Protein AF-A0A6A6KSR0-F1 (afdb_monomer)

Foldseek 3Di:
DDDAPPDDDDDDDDDDPPPDPDPDDSVVVVLCVDPVNVVVVVVCSVDVVVVVVVVVVVVVVVVPPPDQDDPRADDDPDPVDHDPPPVVVVVVVPPPPPDDDDDDD

Organism: Hevea brasiliensis (NCBI:txid3981)

Solvent-accessible surface area (backbone atoms only — not comparable to full-atom values): 7334 Å² total; per-residue (Å²): 143,80,82,80,88,75,79,80,88,78,78,93,75,86,8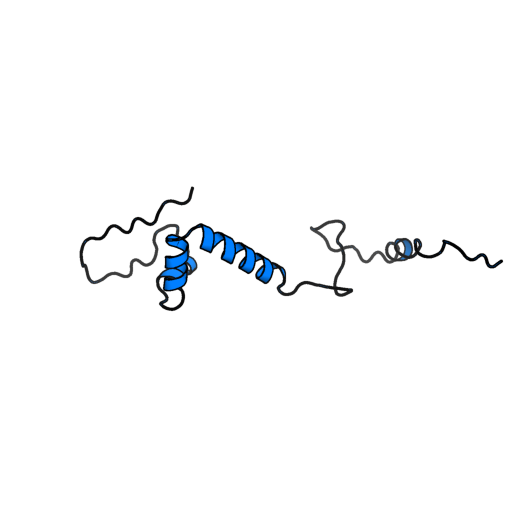9,78,91,78,86,63,62,92,92,58,58,66,72,66,54,42,43,61,68,38,79,86,40,26,60,59,53,51,51,35,74,74,34,61,67,61,36,53,56,52,46,54,56,48,51,54,57,59,70,60,59,91,63,72,58,89,85,65,65,80,89,57,94,45,90,93,50,75,74,73,91,53,76,73,59,64,64,63,76,64,70,87,79,79,86,84,82,91,81,90,129

pLDDT: mean 72.06, std 22.05, range [33.38, 96.0]

Sequence (105 aa):
MMSPWKARRSSIRSSKPNFCRPGSFTSDQDLYTDKRTRGIVTSFAINETLFFEEFVLSMIKMGQLDVLTGNQGEIRANCSARNSDNKYLVSITEEENMGSSAEMR

Secondary structure (DSSP, 8-state):
---------------------TT--HHHHHHHHSHHHHHHHHHHHH-HHHHHHHHHHHHHHHHTTT---TTSS---SSTTSPPP--HHHHTTTTSSSS-S-----

Structure (mmCIF, N/CA/C/O backbone):
data_AF-A0A6A6KSR0-F1
#
_entry.id   AF-A0A6A6KSR0-F1
#
loop_
_atom_site.group_PDB
_atom_site.id
_atom_site.type_symbol
_atom_site.label_atom_id
_atom_site.label_alt_id
_atom_site.label_comp_id
_atom_site.label_asym_id
_atom_site.label_entity_id
_atom_site.label_seq_id
_atom_site.pdbx_PDB_ins_code
_atom_site.Cartn_x
_a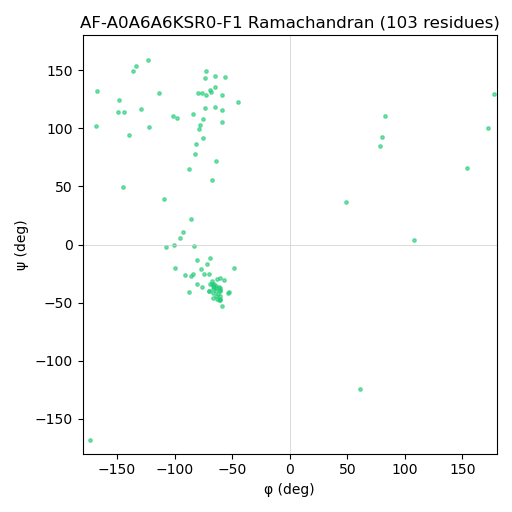tom_site.Cartn_y
_atom_site.Cartn_z
_atom_site.occupancy
_atom_site.B_iso_or_equiv
_atom_site.auth_seq_id
_atom_site.auth_comp_id
_atom_site.auth_asym_id
_atom_site.auth_atom_id
_atom_site.pdbx_PDB_model_num
ATOM 1 N N . MET A 1 1 ? -8.280 17.013 9.363 1.00 37.72 1 MET A N 1
ATOM 2 C CA . MET A 1 1 ? -9.620 16.532 8.961 1.00 37.72 1 MET A CA 1
ATOM 3 C C . MET A 1 1 ? -9.615 15.013 8.997 1.00 37.72 1 MET A C 1
ATOM 5 O O . MET A 1 1 ? -9.057 14.403 8.106 1.00 37.72 1 MET A O 1
ATOM 9 N N . MET A 1 2 ? -10.188 14.439 10.054 1.00 33.38 2 MET A N 1
ATOM 10 C CA . MET A 1 2 ? -10.736 13.079 10.150 1.00 33.38 2 MET A CA 1
ATOM 11 C C . MET A 1 2 ? -11.516 13.098 11.465 1.00 33.38 2 MET A C 1
ATOM 13 O O . MET A 1 2 ? -10.933 13.218 12.539 1.00 33.38 2 MET A O 1
ATOM 17 N N . SER A 1 3 ? -12.842 13.207 11.380 1.00 41.47 3 SER A N 1
ATOM 18 C CA . SER A 1 3 ? -13.665 13.464 12.564 1.00 41.47 3 SER A CA 1
ATOM 19 C C . SER A 1 3 ? -13.773 12.212 13.442 1.00 41.47 3 SER A C 1
ATOM 21 O O . SER A 1 3 ? -13.893 11.107 12.907 1.00 41.47 3 SER A O 1
ATOM 23 N N . PRO A 1 4 ? -13.787 12.358 14.780 1.00 47.25 4 PRO A N 1
ATOM 24 C CA . PRO A 1 4 ? -13.764 11.229 15.697 1.00 47.25 4 PRO A CA 1
ATOM 25 C C . PRO A 1 4 ? -15.074 10.447 15.632 1.00 47.25 4 PRO A C 1
ATOM 27 O O . PRO A 1 4 ? -16.161 11.020 15.748 1.00 47.25 4 PRO A O 1
ATOM 30 N N . TRP A 1 5 ? -14.969 9.124 15.541 1.00 38.66 5 TRP A N 1
ATOM 31 C CA . TRP A 1 5 ? -16.054 8.181 15.800 1.00 38.66 5 TRP A CA 1
ATOM 32 C C . TRP A 1 5 ? -16.494 8.262 17.275 1.00 38.66 5 TRP A C 1
ATOM 34 O O . TRP A 1 5 ? -16.250 7.364 18.077 1.00 38.66 5 TRP A O 1
ATOM 44 N N . LYS A 1 6 ? -17.178 9.339 17.677 1.00 35.50 6 LYS A N 1
ATOM 45 C CA . LYS A 1 6 ? -17.953 9.342 18.922 1.00 35.50 6 LYS A CA 1
ATOM 46 C C . LYS A 1 6 ? -19.232 8.545 18.690 1.00 35.50 6 LYS A C 1
ATOM 48 O O . LYS A 1 6 ? -20.258 9.077 18.269 1.00 35.50 6 LYS A O 1
ATOM 53 N N . ALA A 1 7 ? -19.157 7.250 18.981 1.00 41.69 7 ALA A N 1
ATOM 54 C CA . ALA A 1 7 ? -20.310 6.370 19.093 1.00 41.69 7 ALA A CA 1
ATOM 55 C C . ALA A 1 7 ? -21.263 6.904 20.179 1.00 41.69 7 ALA A C 1
ATOM 57 O O . ALA A 1 7 ? -20.995 6.809 21.377 1.00 41.69 7 ALA A O 1
ATOM 58 N N . ARG A 1 8 ? -22.386 7.501 19.764 1.00 39.19 8 ARG A N 1
ATOM 59 C CA . ARG A 1 8 ? -23.455 7.914 20.677 1.00 39.19 8 ARG A CA 1
ATOM 60 C C . ARG A 1 8 ? -24.214 6.656 21.112 1.00 39.19 8 ARG A C 1
ATOM 62 O O . ARG A 1 8 ? -24.917 6.036 20.321 1.00 39.19 8 ARG A O 1
ATOM 69 N N . ARG A 1 9 ? -24.020 6.261 22.371 1.00 48.72 9 ARG A N 1
ATOM 70 C CA . ARG A 1 9 ? -24.715 5.148 23.023 1.00 48.72 9 ARG A CA 1
ATOM 71 C C . ARG A 1 9 ? -26.122 5.604 23.420 1.00 48.72 9 ARG A C 1
ATOM 73 O O . ARG A 1 9 ? -26.259 6.294 24.423 1.00 48.72 9 ARG A O 1
ATOM 80 N N . SER A 1 10 ? -27.147 5.204 22.669 1.00 34.44 10 SER A N 1
ATOM 81 C CA . SER A 1 10 ? -28.514 5.095 23.195 1.00 34.44 10 SER A CA 1
ATOM 82 C C . SER A 1 10 ? -29.467 4.343 22.257 1.00 34.44 10 SER A C 1
ATOM 84 O O . SER A 1 10 ? -29.610 4.666 21.085 1.00 34.44 10 SER A O 1
ATOM 86 N N . SER A 1 11 ? -30.187 3.404 22.875 1.00 37.91 11 SER A N 1
ATOM 87 C CA . SER A 1 11 ? -31.469 2.823 22.468 1.00 37.91 11 SER A CA 1
ATOM 88 C C . SER A 1 11 ? -31.483 1.689 21.434 1.00 37.91 11 SER A C 1
ATOM 90 O O . SER A 1 11 ? -31.262 1.856 20.238 1.00 37.91 11 SER A O 1
ATOM 92 N N . ILE A 1 12 ? -31.846 0.519 21.959 1.00 49.16 12 ILE A N 1
ATOM 93 C CA . ILE A 1 12 ? -32.383 -0.654 21.273 1.00 49.16 12 ILE A CA 1
ATOM 94 C C . ILE A 1 12 ? -33.473 -0.236 20.273 1.00 49.16 12 ILE A C 1
ATOM 96 O O . ILE A 1 12 ? -34.499 0.324 20.660 1.00 49.16 12 ILE A O 1
ATOM 100 N N . ARG A 1 13 ? -33.299 -0.591 18.996 1.00 40.69 13 ARG A N 1
ATOM 101 C CA . ARG A 1 13 ? -34.423 -0.884 18.102 1.00 40.69 13 ARG A CA 1
ATOM 102 C C . ARG A 1 13 ? -34.010 -1.926 17.067 1.00 40.69 13 ARG A C 1
ATOM 104 O O . ARG A 1 13 ? -33.154 -1.692 16.220 1.00 40.69 13 ARG A O 1
ATOM 111 N N . SER A 1 14 ? -34.639 -3.084 17.188 1.00 44.38 14 SER A N 1
ATOM 112 C CA . SER A 1 14 ? -34.675 -4.164 16.214 1.00 44.38 14 SER A CA 1
ATOM 113 C C . SER A 1 14 ? -35.216 -3.651 14.871 1.00 44.38 14 SER A C 1
ATOM 115 O O . SER A 1 14 ? -36.143 -2.841 14.852 1.00 44.38 14 SER A O 1
ATOM 117 N N . SER A 1 15 ? -34.670 -4.188 13.774 1.00 44.47 15 SER A N 1
ATOM 118 C CA . SER A 1 15 ? -35.217 -4.139 12.404 1.00 44.47 15 SER A CA 1
ATOM 119 C C . SER A 1 15 ? -34.987 -2.845 11.598 1.00 44.47 15 SER A C 1
ATOM 121 O O . SER A 1 15 ? -35.821 -1.943 11.627 1.00 44.47 15 SER A O 1
ATOM 123 N N . LYS A 1 16 ? -33.894 -2.798 10.808 1.00 43.34 16 LYS A N 1
ATOM 124 C CA . LYS A 1 16 ? -33.842 -2.387 9.375 1.00 43.34 16 LYS A CA 1
ATOM 125 C C . LYS A 1 16 ? -32.390 -2.397 8.840 1.00 43.34 16 LYS A C 1
ATOM 127 O O . LYS A 1 16 ? -31.531 -1.774 9.466 1.00 43.34 16 LYS A O 1
ATOM 132 N N . PRO A 1 17 ? -32.097 -3.039 7.688 1.00 48.94 17 PRO A N 1
ATOM 133 C CA . PRO A 1 17 ? -30.777 -3.003 7.069 1.00 48.94 17 PRO A CA 1
ATOM 134 C C . PRO A 1 17 ? -30.649 -1.718 6.247 1.00 48.94 17 PRO A C 1
ATOM 136 O O . PRO A 1 17 ? -30.780 -1.719 5.030 1.00 48.94 17 PRO A O 1
ATOM 139 N N . ASN A 1 18 ? -30.405 -0.596 6.918 1.00 45.78 18 ASN A N 1
ATOM 140 C CA . ASN A 1 18 ? -29.979 0.629 6.243 1.00 45.78 18 ASN A CA 1
ATOM 141 C C . ASN A 1 18 ? -28.450 0.594 6.138 1.00 45.78 18 ASN A C 1
ATOM 143 O O . ASN A 1 18 ? -27.741 1.350 6.805 1.00 45.78 18 ASN A O 1
ATOM 147 N N . PHE A 1 19 ? -27.941 -0.369 5.369 1.00 51.72 19 PHE A N 1
ATOM 148 C CA . PHE A 1 19 ? -26.520 -0.487 5.082 1.00 51.72 19 PHE A CA 1
ATOM 149 C C . PHE A 1 19 ? -26.192 0.480 3.952 1.00 51.72 19 PHE A C 1
ATOM 151 O O . PHE A 1 19 ? -26.339 0.140 2.789 1.00 51.72 19 PHE A O 1
ATOM 158 N N . CYS A 1 20 ? -25.909 1.721 4.336 1.00 52.34 20 CYS A N 1
ATOM 159 C CA . CYS A 1 20 ? -25.090 2.702 3.629 1.00 52.34 20 CYS A CA 1
ATOM 160 C C . CYS A 1 20 ? -25.242 4.011 4.399 1.00 52.34 20 CYS A C 1
ATOM 162 O O . CYS A 1 20 ? -26.236 4.725 4.264 1.00 52.34 20 CYS A O 1
ATOM 164 N N . ARG A 1 21 ? -24.252 4.337 5.235 1.00 58.88 21 ARG A N 1
ATOM 165 C CA . ARG A 1 21 ? -24.042 5.740 5.590 1.00 58.88 21 ARG A CA 1
ATOM 166 C C . ARG A 1 21 ? -23.633 6.430 4.283 1.00 58.88 21 ARG A C 1
ATOM 168 O O . ARG A 1 21 ? -22.632 6.003 3.708 1.00 58.88 21 ARG A O 1
ATOM 175 N N . PRO A 1 22 ? -24.395 7.410 3.767 1.00 50.56 22 PRO A N 1
ATOM 176 C CA . PRO A 1 22 ? -24.052 8.049 2.504 1.00 50.56 22 PRO A CA 1
ATOM 177 C C . PRO A 1 22 ? -22.657 8.670 2.631 1.00 50.56 22 PRO A C 1
ATOM 179 O O . PRO A 1 22 ? -22.439 9.531 3.481 1.00 50.56 22 PRO A O 1
ATOM 182 N N . GLY A 1 23 ? -21.709 8.157 1.843 1.00 64.81 23 GLY A N 1
ATOM 183 C CA . GLY A 1 23 ? -20.308 8.585 1.850 1.00 64.81 23 GLY A CA 1
ATOM 184 C C . GLY A 1 23 ? -19.290 7.603 2.451 1.00 64.81 23 GLY A C 1
ATOM 185 O O . GLY A 1 23 ? -18.126 7.972 2.526 1.00 64.81 23 GLY A O 1
ATOM 186 N N . SER A 1 24 ? -19.673 6.383 2.863 1.00 70.88 24 SER A N 1
ATOM 187 C CA . SER A 1 24 ? -18.723 5.329 3.287 1.00 70.88 24 SER A CA 1
ATOM 188 C C . SER A 1 24 ? -18.752 4.155 2.317 1.00 70.88 24 SER A C 1
ATOM 190 O O . SER A 1 24 ? -19.834 3.630 2.041 1.00 70.88 24 SER A O 1
ATOM 192 N N . PHE A 1 25 ? -17.586 3.705 1.843 1.00 82.44 25 PHE A N 1
ATOM 193 C CA . PHE A 1 25 ? -17.516 2.458 1.086 1.00 82.44 25 PHE A CA 1
ATOM 194 C C . PHE A 1 25 ? -17.905 1.282 1.985 1.00 82.44 25 PHE A C 1
ATOM 196 O O . PHE A 1 25 ? -17.631 1.274 3.190 1.00 82.44 25 PHE A O 1
ATOM 203 N N . THR A 1 26 ? -18.566 0.288 1.395 1.00 84.25 26 THR A N 1
ATOM 204 C CA . THR A 1 26 ? -18.965 -0.935 2.101 1.00 84.25 26 THR A CA 1
ATOM 205 C C . THR A 1 26 ? -17.742 -1.686 2.619 1.00 84.25 26 THR A C 1
ATOM 207 O O . THR A 1 26 ? -17.759 -2.141 3.755 1.00 84.25 26 THR A O 1
ATOM 210 N N . SER A 1 27 ? -16.646 -1.683 1.849 1.00 87.62 27 SER A N 1
ATOM 211 C CA . SER A 1 27 ? -15.343 -2.229 2.245 1.00 87.62 27 SER A CA 1
ATOM 212 C C . SER A 1 27 ? -14.843 -1.665 3.575 1.00 87.62 27 SER A C 1
ATOM 214 O O . SER A 1 27 ? -14.355 -2.413 4.418 1.00 87.62 27 SER A O 1
ATOM 216 N N . ASP A 1 28 ? -15.004 -0.359 3.792 1.00 85.00 28 ASP A N 1
ATOM 217 C CA . ASP A 1 28 ? -14.488 0.317 4.985 1.00 85.00 28 ASP A CA 1
ATOM 218 C C . ASP A 1 28 ? -15.362 0.014 6.204 1.00 85.00 28 ASP A C 1
ATOM 220 O O . ASP A 1 28 ? -14.874 -0.167 7.322 1.00 85.00 28 ASP A O 1
ATOM 224 N N . GLN A 1 29 ? -16.675 -0.092 5.988 1.00 84.31 29 GLN A N 1
ATOM 225 C CA . GLN A 1 29 ? -17.615 -0.477 7.033 1.00 84.31 29 GLN A CA 1
ATOM 226 C C . GLN A 1 29 ? -17.437 -1.949 7.435 1.00 84.31 29 GLN A C 1
ATOM 228 O O . GLN A 1 29 ? -17.577 -2.269 8.623 1.00 84.31 29 GLN A O 1
ATOM 233 N N . ASP A 1 30 ? -17.080 -2.804 6.474 1.00 88.44 30 ASP A N 1
ATOM 234 C 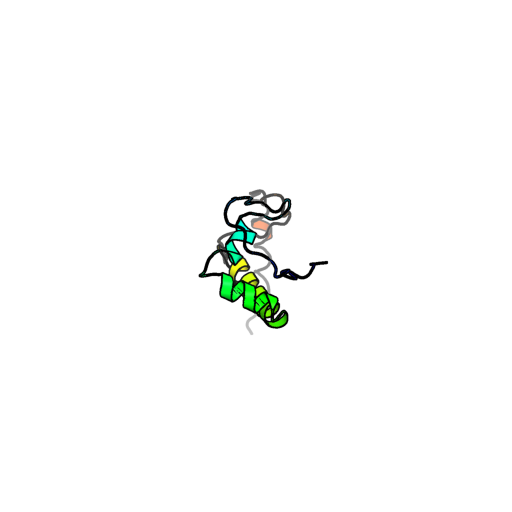CA . ASP A 1 30 ? -16.893 -4.239 6.667 1.00 88.44 30 ASP A CA 1
ATOM 235 C C . ASP A 1 30 ? -15.708 -4.558 7.584 1.00 88.44 30 ASP A C 1
ATOM 237 O O . ASP A 1 30 ? -15.800 -5.456 8.426 1.00 88.44 30 ASP A O 1
ATOM 241 N N . LEU A 1 31 ? -14.643 -3.747 7.533 1.00 87.19 31 LEU A N 1
ATOM 242 C CA . LEU A 1 31 ? -13.494 -3.861 8.440 1.00 87.19 31 LEU A CA 1
ATOM 243 C C . LEU A 1 31 ? -13.890 -3.752 9.920 1.00 87.19 31 LEU A C 1
ATOM 245 O O . LEU A 1 31 ? -13.253 -4.368 10.778 1.00 87.19 31 LEU A O 1
ATOM 249 N N . TYR A 1 32 ? -14.944 -2.995 10.233 1.00 84.69 32 TYR A N 1
ATOM 250 C CA . TYR A 1 32 ? -15.460 -2.879 11.596 1.00 84.69 32 TYR A CA 1
ATOM 251 C C . TYR A 1 32 ? -16.555 -3.907 11.918 1.00 84.69 32 TYR A C 1
ATOM 253 O O . TYR A 1 32 ? -16.767 -4.248 13.089 1.00 84.69 32 TYR A O 1
ATOM 261 N N . THR A 1 33 ? -17.302 -4.397 10.925 1.00 86.88 33 THR A N 1
ATOM 262 C CA . THR A 1 33 ? -18.359 -5.390 11.166 1.00 86.88 33 THR A CA 1
ATOM 263 C C . THR A 1 33 ? -17.819 -6.808 11.300 1.00 86.88 33 THR A C 1
ATOM 265 O O . THR A 1 33 ? -18.355 -7.563 12.116 1.00 86.88 33 THR A O 1
ATOM 268 N N . ASP A 1 34 ? -16.756 -7.151 10.570 1.00 89.25 34 ASP A N 1
ATOM 269 C CA . ASP A 1 34 ? -16.087 -8.448 10.666 1.00 89.25 34 ASP A CA 1
ATOM 270 C C . ASP A 1 34 ? -15.381 -8.598 12.027 1.00 89.25 34 ASP A C 1
ATOM 272 O O . ASP A 1 34 ? -14.643 -7.730 12.499 1.00 89.25 34 ASP A O 1
ATOM 276 N N . LYS A 1 35 ? -15.617 -9.738 12.683 1.00 89.94 35 LYS A N 1
ATOM 277 C CA . LYS A 1 35 ? -15.023 -10.085 13.979 1.00 89.94 35 LYS A CA 1
ATOM 278 C C . LYS A 1 35 ? -13.499 -10.207 13.905 1.00 89.94 35 LYS A C 1
ATOM 280 O O . LYS A 1 35 ? -12.843 -9.932 14.905 1.00 89.94 35 LYS A O 1
ATOM 285 N N . ARG A 1 36 ? -12.945 -10.602 12.752 1.00 93.12 36 ARG A N 1
ATOM 286 C CA . ARG A 1 36 ? -11.502 -10.799 12.556 1.00 93.12 36 ARG A CA 1
ATOM 287 C C . ARG A 1 36 ? -10.732 -9.479 12.563 1.00 93.12 36 ARG A C 1
ATOM 289 O O . ARG A 1 36 ? -9.654 -9.405 13.141 1.00 93.12 36 ARG A O 1
ATOM 296 N N . THR A 1 37 ? -11.284 -8.442 11.941 1.00 9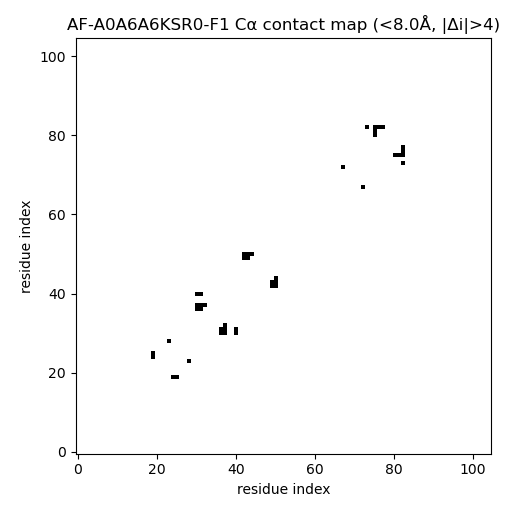0.81 37 THR A N 1
ATOM 297 C CA . THR A 1 37 ? -10.613 -7.146 11.740 1.00 90.81 37 THR A CA 1
ATOM 298 C C . THR A 1 37 ? -11.046 -6.0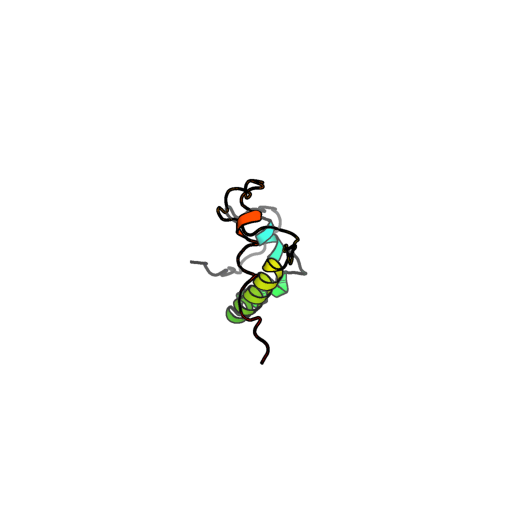85 12.748 1.00 90.81 37 THR A C 1
ATOM 300 O O . THR A 1 37 ? -10.287 -5.155 13.015 1.00 90.81 37 THR A O 1
ATOM 303 N N . ARG A 1 38 ? -12.211 -6.245 13.394 1.00 89.62 38 ARG A N 1
ATOM 304 C CA . ARG A 1 38 ? -12.733 -5.294 14.392 1.00 89.62 38 ARG A CA 1
ATOM 305 C C . ARG A 1 38 ? -11.742 -4.973 15.512 1.00 89.62 38 ARG A C 1
ATOM 307 O O . ARG A 1 38 ? -11.670 -3.819 15.934 1.00 89.62 38 ARG A O 1
ATOM 314 N N . GLY A 1 39 ? -11.012 -5.973 16.011 1.00 89.75 39 GLY A N 1
ATOM 315 C CA . GLY A 1 39 ? -10.022 -5.775 17.077 1.00 89.75 39 GLY A CA 1
ATOM 316 C C . GLY A 1 39 ? -8.912 -4.811 16.654 1.00 89.75 39 GLY A C 1
ATOM 317 O O . GLY A 1 39 ? -8.614 -3.868 17.380 1.00 89.75 39 GLY A O 1
ATOM 318 N N . ILE A 1 40 ? -8.406 -4.992 15.433 1.00 90.00 40 ILE A N 1
ATOM 319 C CA . ILE A 1 40 ? -7.337 -4.187 14.830 1.00 90.00 40 ILE A CA 1
ATOM 320 C C . ILE A 1 40 ? -7.813 -2.746 14.589 1.00 90.00 40 ILE A C 1
ATOM 322 O O . ILE A 1 40 ? -7.147 -1.783 14.966 1.00 90.00 40 ILE A O 1
ATOM 326 N N . VAL A 1 41 ? -9.018 -2.578 14.033 1.00 90.12 41 VAL A N 1
ATOM 327 C CA . VAL A 1 41 ? -9.616 -1.246 13.821 1.00 90.12 41 VAL A CA 1
ATOM 328 C C . VAL A 1 41 ? -9.805 -0.511 15.151 1.00 90.12 41 VAL A C 1
ATOM 330 O O . VAL A 1 41 ? -9.563 0.690 15.246 1.00 90.12 41 VAL A O 1
ATOM 333 N N . THR A 1 42 ? -10.206 -1.232 16.200 1.00 90.81 42 THR A N 1
ATOM 334 C CA . THR A 1 42 ? -10.401 -0.641 17.529 1.00 90.81 42 THR A CA 1
ATOM 335 C C . THR A 1 42 ? -9.070 -0.244 18.169 1.00 90.81 42 THR A C 1
ATOM 337 O O . THR A 1 42 ? -8.992 0.835 18.752 1.00 90.81 42 THR A O 1
ATOM 340 N N . SER A 1 43 ? -8.012 -1.054 18.038 1.00 90.50 43 SER A N 1
ATOM 341 C CA . SER A 1 43 ? -6.684 -0.696 18.558 1.00 90.50 43 SER A CA 1
ATOM 342 C C . SER A 1 43 ? -6.099 0.530 17.861 1.00 90.50 43 SER A C 1
ATOM 344 O O . SER A 1 43 ? -5.559 1.400 18.538 1.00 90.50 43 SER A O 1
ATOM 346 N N . PHE A 1 44 ? -6.278 0.650 16.543 1.00 91.94 44 PHE A N 1
ATOM 347 C CA . PHE A 1 44 ? -5.843 1.826 15.783 1.00 91.94 44 PHE A CA 1
ATOM 348 C C . PHE A 1 44 ? -6.642 3.086 16.130 1.00 91.94 44 PHE A C 1
ATOM 350 O O . PHE A 1 44 ? -6.083 4.175 16.178 1.00 91.94 44 PHE A O 1
ATOM 357 N N . ALA A 1 45 ? -7.935 2.953 16.441 1.00 89.44 45 ALA A N 1
ATOM 358 C CA . ALA A 1 45 ? -8.755 4.082 16.882 1.00 89.44 45 ALA A CA 1
ATOM 359 C C . ALA A 1 45 ? -8.392 4.592 18.290 1.00 89.44 45 ALA A C 1
ATOM 361 O O . ALA A 1 45 ? -8.671 5.745 18.612 1.00 89.44 45 ALA A O 1
ATOM 362 N N . ILE A 1 46 ? -7.821 3.732 19.142 1.00 92.94 46 ILE A N 1
ATOM 363 C CA . ILE A 1 46 ? -7.402 4.083 20.508 1.00 92.94 46 ILE A CA 1
ATOM 364 C C . ILE A 1 46 ? -5.974 4.636 20.520 1.00 92.94 46 ILE A C 1
ATOM 366 O O . ILE A 1 46 ? -5.697 5.579 21.260 1.00 92.94 46 ILE A O 1
ATOM 370 N N . ASN A 1 47 ? -5.072 4.046 19.732 1.00 92.00 47 ASN A N 1
ATOM 371 C CA . ASN A 1 47 ? -3.661 4.408 19.690 1.00 92.00 47 ASN A CA 1
ATOM 372 C C . ASN A 1 47 ? -3.246 4.804 18.267 1.00 92.00 47 ASN A C 1
ATOM 374 O O . ASN A 1 47 ? -2.993 3.955 17.413 1.00 92.00 47 ASN A O 1
ATOM 378 N N . GLU A 1 48 ? -3.152 6.113 18.046 1.00 90.81 48 GLU A N 1
ATOM 379 C CA . GLU A 1 48 ? -2.768 6.699 16.762 1.00 90.81 48 GLU A CA 1
ATOM 380 C C . GLU A 1 48 ? -1.307 6.394 16.390 1.00 90.81 48 GLU A C 1
ATOM 382 O O . GLU A 1 48 ? -1.011 6.131 15.226 1.00 90.81 48 GLU A O 1
ATOM 387 N N . THR A 1 49 ? -0.393 6.343 17.363 1.00 92.94 49 THR A N 1
ATOM 388 C CA . THR A 1 49 ? 1.019 6.012 17.111 1.00 92.94 49 THR A CA 1
ATOM 389 C C . THR A 1 49 ? 1.166 4.588 16.579 1.00 92.94 49 THR A C 1
ATOM 391 O O . THR A 1 49 ? 1.844 4.371 15.578 1.00 92.94 49 THR A O 1
ATOM 394 N N . LEU A 1 50 ? 0.452 3.633 17.187 1.00 91.38 50 LEU A N 1
ATOM 395 C CA . LEU A 1 50 ? 0.430 2.237 16.736 1.00 91.38 50 LEU A CA 1
ATOM 396 C C . LEU A 1 50 ? -0.113 2.108 15.306 1.00 91.38 50 LEU A C 1
ATOM 398 O O . LEU A 1 50 ? 0.380 1.299 14.524 1.00 91.38 50 LEU A O 1
ATOM 402 N N . PHE A 1 51 ? -1.122 2.909 14.952 1.00 93.31 51 PHE A N 1
ATOM 403 C CA . PHE A 1 51 ? -1.633 2.944 13.584 1.00 93.31 51 PHE A CA 1
ATOM 404 C C . PHE A 1 51 ? -0.552 3.380 12.591 1.00 93.31 51 PHE A C 1
ATOM 406 O O . PHE A 1 51 ? -0.376 2.721 11.570 1.00 93.31 51 PHE A O 1
ATOM 413 N N . PHE A 1 52 ? 0.185 4.456 12.881 1.00 93.94 52 PHE A N 1
ATOM 414 C CA . PHE A 1 52 ? 1.222 4.944 11.971 1.00 93.94 52 PHE A CA 1
ATOM 415 C C . PHE A 1 52 ? 2.395 3.973 11.824 1.00 93.94 52 PHE A C 1
ATOM 417 O O . PHE A 1 52 ? 2.887 3.792 10.710 1.00 93.94 52 PHE A O 1
ATOM 424 N N . GLU A 1 53 ? 2.813 3.316 12.906 1.00 94.88 53 GLU A N 1
ATOM 425 C CA . GLU A 1 53 ? 3.863 2.291 12.861 1.00 94.88 53 GLU A CA 1
ATOM 426 C C . GLU A 1 53 ? 3.476 1.136 11.926 1.00 94.88 53 GLU A C 1
ATOM 428 O O . GLU A 1 53 ? 4.198 0.821 10.975 1.00 94.88 53 GLU A O 1
ATOM 433 N N . GLU A 1 54 ? 2.291 0.557 12.128 1.00 93.88 54 GLU A N 1
ATOM 434 C CA . GLU A 1 54 ? 1.791 -0.542 11.296 1.00 93.88 54 GLU A CA 1
ATOM 435 C C . GLU A 1 54 ? 1.474 -0.098 9.863 1.00 93.88 54 GLU A C 1
ATOM 437 O O . GLU A 1 54 ? 1.642 -0.866 8.909 1.00 93.88 54 GLU A O 1
ATOM 442 N N . PHE A 1 55 ? 1.056 1.155 9.677 1.00 94.00 55 PHE A N 1
ATOM 443 C CA . PHE A 1 55 ? 0.814 1.726 8.359 1.00 94.00 55 PHE A CA 1
ATOM 444 C C . PHE A 1 55 ? 2.102 1.791 7.534 1.00 94.00 55 PHE A C 1
ATOM 446 O O . PHE A 1 55 ? 2.112 1.341 6.388 1.00 94.00 55 PHE A O 1
ATOM 453 N N . VAL A 1 56 ? 3.208 2.273 8.112 1.00 95.62 56 VAL A N 1
ATOM 454 C CA . VAL A 1 56 ? 4.508 2.324 7.421 1.00 95.62 56 VAL A CA 1
ATOM 455 C C . VAL A 1 56 ? 4.965 0.921 7.024 1.00 95.62 56 VAL A C 1
ATOM 457 O O . VAL A 1 56 ? 5.328 0.695 5.868 1.00 95.62 56 VAL A O 1
ATOM 460 N N . LEU A 1 57 ? 4.884 -0.044 7.945 1.00 95.50 57 LEU A N 1
ATOM 461 C CA . LEU A 1 57 ? 5.248 -1.436 7.663 1.00 95.50 57 LEU A CA 1
ATOM 462 C C . LEU A 1 57 ? 4.387 -2.045 6.550 1.00 95.50 57 LEU A C 1
ATOM 464 O O . LEU A 1 57 ? 4.897 -2.760 5.683 1.00 95.50 57 LEU A O 1
ATOM 468 N N . SER A 1 58 ? 3.090 -1.746 6.550 1.00 95.62 58 SER A N 1
ATOM 469 C CA . SER A 1 58 ? 2.156 -2.216 5.527 1.00 95.62 58 SER A CA 1
ATOM 470 C C . SER A 1 58 ? 2.462 -1.608 4.158 1.00 95.62 58 SER A C 1
ATOM 472 O O . SER A 1 58 ? 2.474 -2.331 3.163 1.00 95.62 58 SER A O 1
ATOM 474 N N . MET A 1 59 ? 2.786 -0.313 4.094 1.00 95.38 59 MET A N 1
ATOM 475 C CA . MET A 1 59 ? 3.149 0.364 2.844 1.00 95.38 59 MET A CA 1
ATOM 476 C C . MET A 1 59 ? 4.465 -0.157 2.254 1.00 95.38 59 MET A C 1
ATOM 478 O O . MET A 1 59 ? 4.553 -0.320 1.038 1.00 95.38 59 MET A O 1
ATOM 482 N N . ILE A 1 60 ? 5.456 -0.491 3.091 1.00 95.69 60 ILE A N 1
ATOM 483 C CA . ILE A 1 60 ? 6.701 -1.135 2.637 1.00 95.69 60 ILE A CA 1
ATOM 484 C C . ILE A 1 60 ? 6.395 -2.490 1.993 1.00 95.69 60 ILE A C 1
ATOM 486 O O . ILE A 1 60 ? 6.859 -2.764 0.889 1.00 95.69 60 ILE A O 1
ATOM 490 N N . LYS A 1 61 ? 5.577 -3.322 2.652 1.00 95.75 61 LYS A N 1
ATOM 491 C CA . LYS A 1 61 ? 5.185 -4.634 2.117 1.00 95.75 61 LYS A CA 1
ATOM 492 C C . LYS A 1 61 ? 4.402 -4.510 0.813 1.00 95.75 61 LYS A C 1
ATOM 494 O O . LYS A 1 61 ? 4.671 -5.258 -0.120 1.00 95.75 61 LYS A O 1
ATOM 499 N N . MET A 1 62 ? 3.468 -3.560 0.724 1.00 96.00 62 MET A N 1
ATOM 500 C CA . MET A 1 62 ? 2.713 -3.326 -0.511 1.00 96.00 62 MET A CA 1
ATOM 501 C C . MET A 1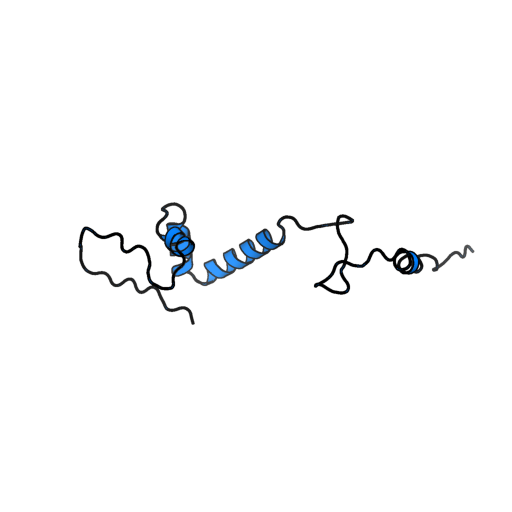 62 ? 3.605 -2.848 -1.659 1.00 96.00 62 MET A C 1
ATOM 503 O O . MET A 1 62 ? 3.410 -3.278 -2.790 1.00 96.00 62 MET A O 1
ATOM 507 N N . GLY A 1 63 ? 4.605 -2.006 -1.382 1.00 93.56 63 GLY A N 1
ATOM 508 C CA . GLY A 1 63 ? 5.543 -1.514 -2.395 1.00 93.56 63 GLY A CA 1
ATOM 509 C C . GLY A 1 63 ? 6.501 -2.573 -2.947 1.00 93.56 63 GLY A C 1
ATOM 510 O O . GLY A 1 63 ? 7.178 -2.312 -3.935 1.00 93.56 63 GLY A O 1
ATOM 511 N N . GLN A 1 64 ? 6.567 -3.750 -2.323 1.00 93.94 64 GLN A N 1
ATOM 512 C CA . GLN A 1 64 ? 7.413 -4.871 -2.742 1.00 93.94 64 GLN A CA 1
ATOM 513 C C . GLN A 1 64 ? 6.644 -5.956 -3.511 1.00 93.94 64 GLN A C 1
ATOM 515 O O . GLN A 1 64 ? 7.244 -6.949 -3.922 1.00 93.94 64 GLN A O 1
ATOM 520 N N . LEU A 1 65 ? 5.334 -5.788 -3.713 1.00 92.69 65 LEU A N 1
ATOM 521 C CA . LEU A 1 65 ? 4.529 -6.726 -4.493 1.00 92.69 65 LEU A CA 1
ATOM 522 C C . LEU A 1 65 ? 4.853 -6.598 -5.986 1.00 92.69 65 LEU A C 1
ATOM 524 O O . LEU A 1 65 ? 4.828 -5.497 -6.531 1.00 92.69 65 LEU A O 1
ATOM 528 N N . ASP A 1 66 ? 5.144 -7.731 -6.627 1.00 89.75 66 ASP A N 1
ATOM 529 C CA . ASP A 1 66 ? 5.350 -7.877 -8.076 1.00 89.75 66 ASP A CA 1
ATOM 530 C C . ASP A 1 66 ? 6.310 -6.847 -8.709 1.00 89.75 66 ASP A C 1
ATOM 532 O O . ASP A 1 66 ? 6.126 -6.394 -9.841 1.00 89.75 66 ASP A O 1
ATOM 536 N N . VAL A 1 67 ? 7.368 -6.472 -7.980 1.00 91.31 67 VAL A N 1
ATOM 537 C CA . VAL A 1 67 ? 8.374 -5.518 -8.463 1.00 91.31 67 VAL A CA 1
ATOM 538 C C . VAL A 1 67 ? 9.315 -6.181 -9.470 1.00 91.31 67 VAL A C 1
ATOM 540 O O . VAL A 1 67 ? 9.917 -7.222 -9.204 1.00 91.31 67 VAL A O 1
ATOM 543 N N . LEU A 1 68 ? 9.501 -5.520 -10.614 1.00 91.62 68 LEU A N 1
ATOM 544 C CA . LEU A 1 68 ? 10.463 -5.917 -11.638 1.00 91.62 68 LEU A CA 1
ATOM 545 C C . LEU A 1 68 ? 11.885 -5.584 -11.164 1.00 91.62 68 LEU A C 1
ATOM 547 O O . LEU A 1 68 ? 12.213 -4.420 -10.939 1.00 91.62 68 LEU A O 1
ATOM 551 N N . THR A 1 69 ? 12.727 -6.605 -11.004 1.00 89.25 69 THR A N 1
ATOM 552 C CA . THR A 1 69 ? 14.116 -6.462 -10.534 1.00 89.25 69 THR A CA 1
ATOM 553 C C . THR A 1 69 ? 15.114 -7.056 -11.529 1.00 89.25 69 THR A C 1
ATOM 555 O O . THR A 1 69 ? 14.765 -7.878 -12.380 1.00 89.25 69 THR A O 1
ATOM 558 N N . GLY A 1 70 ? 16.374 -6.617 -11.451 1.00 86.50 70 GLY A N 1
ATOM 559 C CA . GLY A 1 70 ? 17.424 -7.029 -12.384 1.00 86.50 70 GLY A CA 1
ATOM 560 C C . GLY A 1 70 ? 17.082 -6.629 -13.819 1.00 86.50 70 GLY A C 1
ATOM 561 O O . GLY A 1 70 ? 16.787 -5.470 -14.091 1.00 86.50 70 GLY A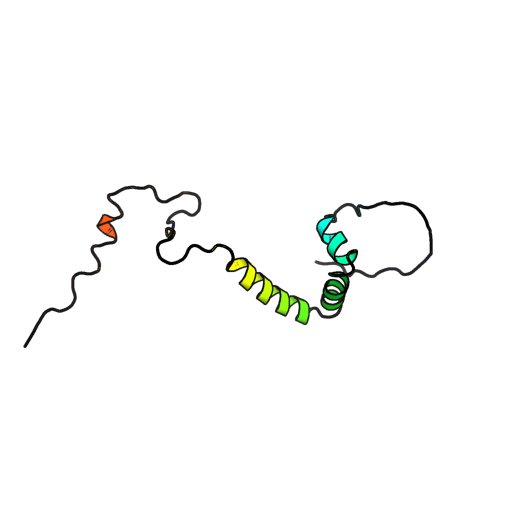 O 1
ATOM 562 N N . ASN A 1 71 ? 17.073 -7.607 -14.723 1.00 84.56 71 ASN A N 1
ATOM 563 C CA . ASN A 1 71 ? 16.835 -7.379 -16.151 1.00 84.56 71 ASN A CA 1
ATOM 564 C C . ASN A 1 71 ? 15.352 -7.532 -16.546 1.00 84.56 71 ASN A C 1
ATOM 566 O O . ASN A 1 71 ? 15.038 -7.615 -17.729 1.00 84.56 71 ASN A O 1
ATOM 570 N N . GLN A 1 72 ? 14.431 -7.622 -15.579 1.00 82.38 72 GLN A N 1
ATOM 571 C CA . GLN A 1 72 ? 13.011 -7.910 -15.834 1.00 82.38 72 GLN A CA 1
ATOM 572 C C . GLN A 1 72 ? 12.168 -6.657 -16.152 1.00 82.38 72 GLN A C 1
ATOM 574 O O . GLN A 1 72 ? 10.951 -6.683 -16.010 1.00 82.38 72 GLN A O 1
ATOM 579 N N . GLY A 1 73 ? 12.781 -5.560 -16.604 1.00 85.62 73 GLY A N 1
ATOM 580 C CA . GLY A 1 73 ? 12.098 -4.305 -16.928 1.00 85.62 73 GLY A CA 1
ATOM 581 C C . GLY A 1 73 ? 13.030 -3.275 -17.570 1.00 85.62 73 GLY A C 1
ATOM 582 O O . GLY A 1 73 ? 14.148 -3.599 -17.958 1.00 85.62 73 GLY A O 1
ATOM 583 N N . GLU A 1 74 ? 12.573 -2.026 -17.672 1.00 87.81 74 GLU A N 1
ATOM 584 C CA . GLU A 1 74 ? 13.350 -0.905 -18.218 1.00 87.81 74 GLU A CA 1
ATOM 585 C C . GLU A 1 74 ? 13.185 0.352 -17.357 1.00 87.81 74 GLU A C 1
ATOM 587 O O . GLU A 1 74 ? 12.122 0.586 -16.771 1.00 87.81 74 GLU A O 1
ATOM 592 N N . ILE A 1 75 ? 14.217 1.195 -17.317 1.00 89.50 75 ILE A N 1
ATOM 593 C CA . ILE A 1 75 ? 14.120 2.532 -16.725 1.00 89.50 75 ILE A CA 1
ATOM 594 C C . ILE A 1 75 ? 13.557 3.469 -17.799 1.00 89.50 75 ILE A C 1
ATOM 596 O O . ILE A 1 75 ? 14.198 3.732 -18.818 1.00 89.50 75 ILE A O 1
ATOM 600 N N . ARG A 1 76 ? 12.329 3.952 -17.593 1.00 89.31 76 ARG A N 1
ATOM 601 C CA . ARG A 1 76 ? 11.636 4.812 -18.561 1.00 89.31 76 ARG A CA 1
ATOM 602 C C . ARG A 1 76 ? 12.121 6.254 -18.461 1.00 89.31 76 ARG A C 1
ATOM 604 O O . ARG A 1 76 ? 12.080 6.840 -17.384 1.00 89.31 76 ARG A O 1
ATOM 611 N N . ALA A 1 77 ? 12.477 6.852 -19.598 1.00 89.25 77 ALA A N 1
ATOM 612 C CA . ALA A 1 77 ? 12.757 8.291 -19.675 1.00 89.25 77 ALA A CA 1
ATOM 613 C C . ALA A 1 77 ? 11.470 9.139 -19.621 1.00 89.25 77 ALA A C 1
ATOM 615 O O . ALA A 1 77 ? 11.487 10.293 -19.200 1.00 89.25 77 ALA A O 1
ATOM 616 N N . ASN A 1 78 ? 10.338 8.554 -20.028 1.00 90.31 78 ASN A N 1
ATOM 617 C CA . ASN A 1 78 ? 9.006 9.138 -19.916 1.00 90.31 78 ASN A CA 1
ATOM 618 C C . ASN A 1 78 ? 8.059 8.122 -19.260 1.00 90.31 78 ASN A C 1
ATOM 620 O O . ASN A 1 78 ? 7.795 7.074 -19.836 1.00 90.31 78 ASN A O 1
ATOM 624 N N . CYS A 1 79 ? 7.513 8.424 -18.079 1.00 91.69 79 CYS A N 1
ATOM 625 C CA . CYS A 1 79 ? 6.661 7.490 -17.328 1.00 91.69 79 CYS A CA 1
ATOM 626 C C . CYS A 1 79 ? 5.384 7.069 -18.080 1.00 91.69 79 CYS A C 1
ATOM 628 O O . CYS A 1 79 ? 4.883 5.962 -17.865 1.00 91.69 79 CYS A O 1
ATOM 630 N N . SER A 1 80 ? 4.876 7.937 -18.960 1.00 93.94 80 SER A N 1
ATOM 631 C CA . SER A 1 80 ? 3.616 7.743 -19.687 1.00 93.94 80 SER A CA 1
ATOM 632 C C . SER A 1 80 ? 3.744 6.832 -20.910 1.00 93.94 80 SER A C 1
ATOM 634 O O . SER A 1 80 ? 2.726 6.411 -21.455 1.00 93.94 80 SER A O 1
ATOM 636 N N . ALA A 1 81 ? 4.965 6.530 -21.359 1.00 89.94 81 ALA A N 1
ATOM 637 C CA . ALA A 1 81 ? 5.221 5.711 -22.539 1.00 89.94 81 ALA A CA 1
ATOM 638 C C . ALA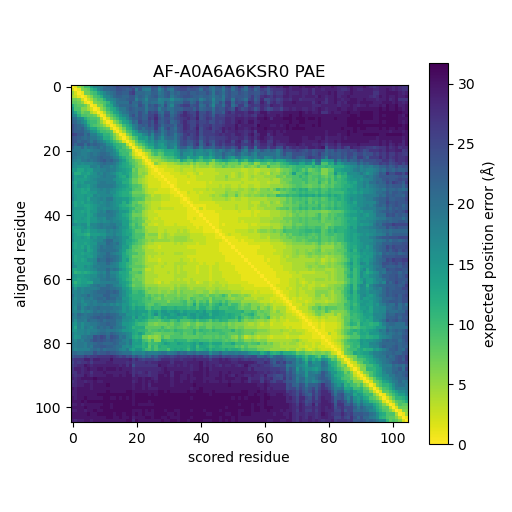 A 1 81 ? 6.298 4.657 -22.255 1.00 89.94 81 ALA A C 1
ATOM 640 O O . ALA A 1 81 ? 7.152 4.834 -21.393 1.00 89.94 81 ALA A O 1
ATOM 641 N N . ARG A 1 82 ? 6.267 3.543 -22.988 1.00 88.62 82 ARG A N 1
ATOM 642 C CA . ARG A 1 82 ? 7.401 2.610 -23.005 1.00 88.62 82 ARG A CA 1
ATOM 643 C C . ARG A 1 82 ? 8.542 3.235 -23.795 1.00 88.62 82 ARG A C 1
ATOM 645 O O . ARG A 1 82 ? 8.280 3.996 -24.735 1.00 88.62 82 ARG A O 1
ATOM 652 N N . ASN A 1 83 ? 9.780 2.906 -23.441 1.00 86.81 83 ASN A N 1
ATOM 653 C CA . ASN A 1 83 ? 10.891 3.286 -24.298 1.00 86.81 83 ASN A CA 1
ATOM 654 C C . ASN A 1 83 ? 10.639 2.639 -25.665 1.00 86.81 83 ASN A C 1
ATOM 656 O O . ASN A 1 83 ? 10.267 1.471 -25.768 1.00 86.81 83 ASN A O 1
ATOM 660 N N . SER A 1 84 ? 10.713 3.442 -26.723 1.00 82.56 84 SER A N 1
ATOM 661 C CA . SER A 1 84 ? 10.586 2.897 -28.071 1.00 82.56 84 SER A CA 1
ATOM 662 C C . SER A 1 84 ? 11.780 1.979 -28.300 1.00 82.56 84 SER A C 1
ATOM 664 O O . SER A 1 84 ? 12.896 2.380 -27.966 1.00 82.56 84 SER A O 1
ATOM 666 N N . ASP A 1 85 ? 11.556 0.794 -28.875 1.00 68.81 85 ASP A N 1
ATOM 667 C CA . ASP A 1 85 ? 12.598 -0.167 -29.269 1.00 68.81 85 ASP A CA 1
ATOM 668 C C . ASP A 1 85 ? 13.444 0.399 -30.428 1.00 68.81 85 ASP A C 1
ATOM 670 O O . ASP A 1 85 ? 13.545 -0.167 -31.518 1.00 68.81 85 ASP A O 1
ATOM 674 N N . ASN A 1 86 ? 14.026 1.583 -30.245 1.00 64.12 86 ASN A N 1
ATOM 675 C CA . ASN A 1 86 ? 14.976 2.134 -31.176 1.00 64.12 86 ASN A CA 1
ATOM 676 C C . ASN A 1 86 ? 16.311 1.444 -30.907 1.00 64.12 86 ASN A C 1
ATOM 678 O O . ASN A 1 86 ? 17.045 1.807 -29.989 1.00 64.12 86 ASN A O 1
ATOM 682 N N . LYS A 1 87 ? 16.614 0.445 -31.738 1.00 58.72 87 LYS A N 1
ATOM 683 C CA . LYS A 1 87 ? 17.858 -0.340 -31.745 1.00 58.72 87 LYS A CA 1
ATOM 684 C C . LYS A 1 87 ? 19.135 0.523 -31.691 1.00 58.72 87 LYS A C 1
AT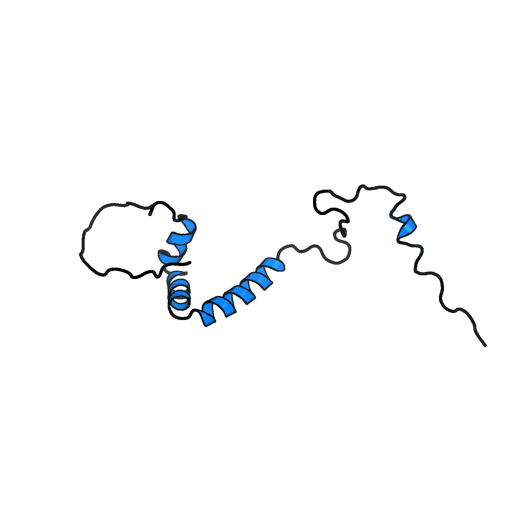OM 686 O O . LYS A 1 87 ? 20.173 0.028 -31.277 1.00 58.72 87 LYS A O 1
ATOM 691 N N . TYR A 1 88 ? 19.046 1.806 -32.059 1.00 56.66 88 TYR A N 1
ATOM 692 C CA . TYR A 1 88 ? 20.129 2.793 -31.975 1.00 56.66 88 TYR A CA 1
ATOM 693 C C . TYR A 1 88 ? 20.419 3.355 -30.570 1.00 56.66 88 TYR A C 1
ATOM 695 O O . TYR A 1 88 ? 21.505 3.879 -30.351 1.00 56.66 88 TYR A O 1
ATOM 703 N N . LEU A 1 89 ? 19.484 3.289 -29.616 1.00 56.22 89 LEU A N 1
ATOM 704 C CA . LEU A 1 89 ? 19.720 3.791 -28.251 1.00 56.22 89 LEU A CA 1
ATOM 705 C C . LEU A 1 89 ? 20.429 2.759 -27.363 1.00 56.22 89 LEU A C 1
ATOM 707 O O . LEU A 1 89 ? 21.147 3.144 -26.447 1.00 56.22 89 LEU A O 1
ATOM 711 N N . VAL A 1 90 ? 20.289 1.467 -27.681 1.00 53.31 90 VAL A N 1
ATOM 712 C CA . VAL A 1 90 ? 21.011 0.368 -27.013 1.00 53.31 90 VAL A CA 1
ATOM 713 C C . VAL A 1 90 ? 22.522 0.478 -27.247 1.00 53.31 90 VAL A C 1
ATOM 715 O O . VAL A 1 90 ? 23.299 0.246 -26.329 1.00 53.31 90 VAL A O 1
ATOM 718 N N . SER A 1 91 ? 22.949 0.931 -28.431 1.00 52.91 91 SER A N 1
ATOM 719 C CA . SER A 1 91 ? 24.372 1.127 -28.743 1.00 52.91 91 SER A CA 1
ATOM 720 C C . SER A 1 91 ? 25.021 2.322 -28.034 1.00 52.91 91 SER A C 1
ATOM 722 O O . SER A 1 91 ? 26.239 2.383 -27.977 1.00 52.91 91 SER A O 1
ATOM 724 N N . ILE A 1 92 ? 24.247 3.267 -27.484 1.00 58.75 92 ILE A N 1
ATOM 725 C CA . ILE A 1 92 ? 24.809 4.421 -26.752 1.00 58.75 92 ILE A CA 1
ATOM 726 C C . ILE A 1 92 ? 25.075 4.058 -25.283 1.00 58.75 92 ILE A C 1
ATOM 728 O O . ILE A 1 92 ? 25.976 4.607 -24.659 1.00 58.75 92 ILE A O 1
ATOM 732 N N . THR A 1 93 ? 24.338 3.096 -24.723 1.00 54.56 93 THR A N 1
ATOM 733 C CA . THR A 1 93 ? 24.501 2.666 -23.324 1.00 54.56 93 THR A CA 1
ATOM 734 C C . THR A 1 93 ? 25.621 1.643 -23.102 1.00 54.56 93 THR A C 1
ATOM 736 O O . THR A 1 93 ? 25.860 1.259 -21.961 1.00 54.56 93 THR A O 1
ATOM 739 N N . GLU A 1 94 ? 26.321 1.214 -24.158 1.00 54.31 94 GLU A N 1
ATOM 740 C CA . GLU A 1 94 ? 27.424 0.238 -24.084 1.00 54.31 94 GLU A CA 1
ATOM 741 C C . GLU A 1 94 ? 28.825 0.849 -24.302 1.00 54.31 94 GLU A C 1
ATOM 743 O O . GLU A 1 94 ? 29.817 0.140 -24.152 1.00 54.31 94 GLU A O 1
ATOM 748 N N . GLU A 1 95 ? 28.952 2.155 -24.580 1.00 50.91 95 GLU A N 1
ATOM 749 C CA . GLU A 1 95 ? 30.263 2.798 -24.810 1.00 50.91 95 GLU A CA 1
ATOM 750 C C . GLU A 1 95 ? 30.897 3.488 -23.587 1.00 50.91 95 GLU A C 1
ATOM 752 O O . GLU A 1 95 ? 31.986 4.038 -23.706 1.00 50.91 95 GLU A O 1
ATOM 757 N N . GLU A 1 96 ? 30.328 3.388 -22.380 1.00 48.00 96 GLU A N 1
ATOM 758 C CA . GLU A 1 96 ? 31.022 3.839 -21.154 1.00 48.00 96 GLU A CA 1
ATOM 759 C C . GLU A 1 96 ? 31.477 2.686 -20.249 1.00 48.00 96 GLU A C 1
ATOM 761 O O . GLU A 1 96 ? 31.425 2.769 -19.024 1.00 48.00 96 GLU A O 1
ATOM 766 N N . ASN A 1 97 ? 31.972 1.592 -20.843 1.00 42.31 97 ASN A N 1
ATOM 767 C CA . ASN A 1 97 ? 32.830 0.663 -20.100 1.00 42.31 97 ASN A CA 1
ATOM 768 C C . ASN A 1 97 ? 33.943 0.021 -20.948 1.00 42.31 97 ASN A C 1
ATOM 770 O O . ASN A 1 97 ? 34.166 -1.187 -20.908 1.00 42.31 97 ASN A O 1
ATOM 774 N N . MET A 1 98 ? 34.685 0.842 -21.694 1.00 42.34 98 MET A N 1
ATOM 775 C CA . MET A 1 98 ? 36.049 0.517 -22.125 1.00 42.34 98 MET A CA 1
ATOM 776 C C . MET A 1 98 ? 36.933 1.762 -22.026 1.00 42.34 98 MET A C 1
ATOM 778 O O . MET A 1 98 ? 37.007 2.553 -22.960 1.00 42.34 98 MET A O 1
ATOM 782 N N . GLY A 1 99 ? 37.641 1.919 -20.901 1.00 37.53 99 GLY A N 1
ATOM 783 C CA . GLY A 1 99 ? 38.758 2.864 -20.842 1.00 37.53 99 GLY A CA 1
ATOM 784 C C . GLY A 1 99 ? 39.110 3.446 -19.477 1.00 37.53 99 GLY A C 1
ATOM 785 O O . GLY A 1 99 ? 39.069 4.658 -19.312 1.00 37.53 99 GLY A O 1
ATOM 786 N N . SER A 1 100 ? 39.578 2.630 -18.530 1.00 40.84 100 SER A N 1
ATOM 787 C CA . SER A 1 100 ? 40.687 3.092 -17.688 1.00 40.84 100 SER A CA 1
ATOM 788 C C . SER A 1 100 ? 41.633 1.946 -17.350 1.00 40.84 100 SER A C 1
ATOM 790 O O . SER A 1 100 ? 41.296 1.018 -16.621 1.00 40.84 100 SER A O 1
ATOM 792 N N . SER A 1 101 ? 42.839 2.099 -17.893 1.00 36.81 101 SER A N 1
ATOM 793 C CA . SER A 1 101 ? 44.096 1.482 -17.488 1.00 36.81 101 SER A CA 1
ATOM 794 C C . SER A 1 101 ? 44.349 0.029 -17.901 1.00 36.81 101 SER A C 1
ATOM 796 O O . SER A 1 101 ? 44.222 -0.912 -17.122 1.00 36.81 101 SER A O 1
ATOM 798 N N . ALA A 1 102 ? 44.854 -0.128 -19.125 1.00 45.09 102 ALA A N 1
ATOM 799 C CA . ALA A 1 102 ? 46.006 -0.995 -19.316 1.00 45.09 102 ALA A CA 1
ATOM 800 C C . ALA A 1 102 ? 47.257 -0.107 -19.363 1.00 45.09 102 ALA A C 1
ATOM 802 O O . ALA A 1 102 ? 47.475 0.573 -20.359 1.00 45.09 102 ALA A O 1
ATOM 803 N N . GLU A 1 103 ? 48.089 -0.151 -18.323 1.00 42.72 103 GLU A N 1
ATOM 804 C CA . GLU A 1 103 ? 49.536 -0.100 -18.521 1.00 42.72 103 GLU A CA 1
ATOM 805 C C . GLU A 1 103 ? 50.257 -0.897 -17.432 1.00 42.72 103 GLU A C 1
ATOM 807 O O . GLU A 1 103 ? 50.052 -0.726 -16.232 1.00 42.72 103 GLU A O 1
ATOM 812 N N . MET A 1 104 ? 51.064 -1.837 -17.915 1.00 37.62 104 MET A N 1
ATOM 813 C CA . MET A 1 104 ? 51.926 -2.740 -17.176 1.00 37.62 104 MET A CA 1
ATOM 814 C C . MET A 1 104 ? 53.348 -2.173 -17.285 1.00 37.62 104 MET A C 1
ATOM 816 O O . MET A 1 104 ? 53.929 -2.202 -18.373 1.00 37.62 104 MET A O 1
ATOM 820 N N . ARG A 1 105 ? 53.904 -1.669 -16.179 1.00 44.78 105 ARG A N 1
ATOM 821 C CA . ARG A 1 105 ? 55.341 -1.703 -15.877 1.00 44.78 105 ARG A CA 1
ATOM 822 C C . ARG A 1 105 ? 55.584 -1.526 -14.386 1.00 44.78 105 ARG A C 1
ATOM 824 O O . ARG A 1 105 ? 54.936 -0.638 -13.795 1.00 44.78 105 ARG A O 1
#

Radius of gyration: 27.3 Å; Cα contacts (8 Å, |Δi|>4): 22; chains: 1; bounding box: 91×27×55 Å

InterPro domains:
  IPR000823 Plant peroxidase [PTHR31517] (23-83)
  IPR002016 Haem peroxidase [PS50873] (23-83)
  IPR010255 Haem peroxidase superfamily [SSF48113] (21-85)

Mean predicted aligned error: 15.88 Å